Protein AF-A0A945H8B2-F1 (afdb_monomer_lite)

Secondary structure (DSSP, 8-state):
--TTS--PPPSSHHHHHHHHGGGG-HHHHHHHHH----TT-----PPTTSSHHHHHHHHHHHHHT--

Foldseek 3Di:
DPPPDDDDDDPDPVSVCVVCVVVDDPVVVVVVVPDDDDPPDDDDDDDPPPQSPPVVVVVVCVVVVRD

pLDDT: mean 89.89, std 13.0, range [40.38, 97.94]

Sequence (67 aa):
MNKTNAAKRAKSLAELREITKPLFSAEGYEKGLALKLRPTDVVITPFGKSGTTWTQQIVHTLRTRGD

Structure (mmCIF, N/CA/C/O backbone):
data_AF-A0A945H8B2-F1
#
_entry.id   AF-A0A945H8B2-F1
#
loop_
_atom_site.group_PDB
_atom_site.id
_atom_site.type_symbol
_atom_site.label_atom_id
_atom_site.label_alt_id
_atom_site.label_comp_id
_atom_site.label_asym_id
_atom_site.label_entity_id
_atom_site.label_seq_id
_atom_site.pdbx_PDB_ins_code
_atom_site.Cartn_x
_atom_site.Cartn_y
_atom_site.Cartn_z
_atom_site.occupancy
_atom_site.B_iso_or_equiv
_atom_site.auth_seq_id
_atom_site.auth_comp_id
_atom_site.auth_asym_id
_atom_site.auth_atom_id
_atom_site.pdbx_PDB_model_num
ATOM 1 N N . MET A 1 1 ? 15.964 -16.106 -1.991 1.00 45.31 1 MET A N 1
ATOM 2 C CA . MET A 1 1 ? 16.414 -14.830 -2.590 1.00 45.31 1 MET A CA 1
ATOM 3 C C . MET A 1 1 ? 17.930 -14.877 -2.679 1.00 45.31 1 MET A C 1
ATOM 5 O O . MET A 1 1 ? 18.573 -14.957 -1.638 1.00 45.31 1 MET A O 1
ATOM 9 N N . ASN A 1 2 ? 18.489 -14.977 -3.887 1.00 40.38 2 ASN A N 1
ATOM 10 C CA . ASN A 1 2 ? 19.934 -15.126 -4.072 1.00 40.38 2 ASN A CA 1
ATOM 11 C C . ASN A 1 2 ? 20.619 -13.824 -3.612 1.00 40.38 2 ASN A C 1
ATOM 13 O O . ASN A 1 2 ? 20.386 -12.769 -4.196 1.00 40.38 2 ASN A O 1
ATOM 17 N N . LYS A 1 3 ? 21.383 -13.878 -2.514 1.00 53.41 3 LYS A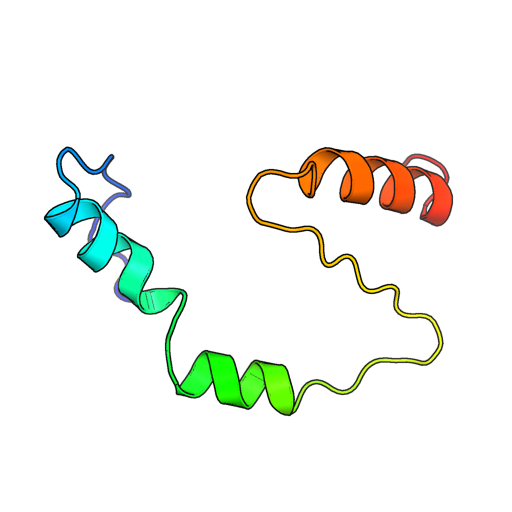 N 1
ATOM 18 C CA . LYS A 1 3 ? 21.968 -12.716 -1.809 1.00 53.41 3 LYS A CA 1
ATOM 19 C C . LYS A 1 3 ? 23.205 -12.116 -2.513 1.00 53.41 3 LYS A C 1
ATOM 21 O O . LYS A 1 3 ? 24.004 -11.451 -1.867 1.00 53.41 3 LYS A O 1
ATOM 26 N N . THR A 1 4 ? 23.409 -12.375 -3.803 1.00 51.91 4 THR A N 1
ATOM 27 C CA . THR A 1 4 ? 24.706 -12.163 -4.476 1.00 51.91 4 THR A CA 1
ATOM 28 C C . THR A 1 4 ? 24.812 -10.916 -5.348 1.00 51.91 4 THR A C 1
ATOM 30 O O . THR A 1 4 ? 25.925 -10.547 -5.703 1.00 51.91 4 THR A O 1
ATOM 33 N N . ASN A 1 5 ? 23.718 -10.213 -5.651 1.00 58.53 5 ASN A N 1
ATOM 34 C CA . ASN A 1 5 ? 23.798 -8.951 -6.391 1.00 58.53 5 ASN A CA 1
ATOM 35 C C . ASN A 1 5 ? 23.536 -7.779 -5.447 1.00 58.53 5 ASN A C 1
ATOM 37 O O . ASN A 1 5 ? 22.405 -7.565 -5.011 1.00 58.53 5 ASN A O 1
ATOM 41 N N . ALA A 1 6 ? 24.591 -7.022 -5.129 1.00 61.56 6 ALA A N 1
ATOM 42 C CA . ALA A 1 6 ? 24.466 -5.745 -4.437 1.00 61.56 6 ALA A CA 1
ATOM 43 C C . ALA A 1 6 ? 23.430 -4.874 -5.163 1.00 61.56 6 ALA A C 1
ATOM 45 O O . ALA A 1 6 ? 23.444 -4.792 -6.394 1.00 61.56 6 ALA A O 1
ATOM 46 N N . ALA A 1 7 ? 22.521 -4.247 -4.411 1.00 68.00 7 ALA A N 1
ATOM 47 C CA . ALA A 1 7 ? 21.487 -3.384 -4.969 1.00 68.00 7 ALA A CA 1
ATOM 48 C C . ALA A 1 7 ? 22.137 -2.268 -5.809 1.00 68.00 7 ALA A C 1
ATOM 50 O O . ALA A 1 7 ? 22.694 -1.309 -5.277 1.00 68.00 7 ALA A O 1
ATOM 51 N N . LYS A 1 8 ? 22.106 -2.414 -7.137 1.00 83.25 8 LYS A N 1
ATOM 52 C CA . LYS A 1 8 ? 22.689 -1.466 -8.089 1.00 83.25 8 LYS A CA 1
ATOM 53 C C . LYS A 1 8 ? 21.588 -0.565 -8.637 1.00 83.25 8 LYS A C 1
ATOM 55 O O . LYS A 1 8 ? 20.509 -1.030 -8.996 1.00 83.25 8 LYS A O 1
ATOM 60 N N . ARG A 1 9 ? 21.879 0.731 -8.760 1.00 90.06 9 ARG A N 1
ATOM 61 C CA . ARG A 1 9 ? 21.019 1.681 -9.478 1.00 90.06 9 ARG A CA 1
ATOM 62 C C . ARG A 1 9 ? 20.939 1.294 -10.959 1.00 90.06 9 ARG A C 1
ATOM 64 O O . ARG A 1 9 ? 21.973 1.248 -11.628 1.00 90.06 9 ARG A O 1
ATOM 71 N N . ALA A 1 10 ? 19.724 1.071 -11.459 1.00 93.56 10 ALA A N 1
ATOM 72 C CA . ALA A 1 10 ? 19.463 0.887 -12.884 1.00 93.56 10 ALA A CA 1
ATOM 73 C C . ALA A 1 10 ? 19.923 2.118 -13.682 1.00 93.56 10 ALA A C 1
ATOM 75 O O . ALA A 1 10 ? 19.644 3.253 -13.288 1.00 93.56 10 ALA A O 1
ATOM 76 N N . LYS A 1 11 ? 20.600 1.895 -14.809 1.00 95.62 11 LYS A N 1
ATOM 77 C CA . LYS A 1 11 ? 21.015 2.940 -15.761 1.00 95.62 11 LYS A CA 1
ATOM 78 C C . LYS A 1 11 ? 20.171 2.953 -17.038 1.00 95.62 11 LYS A C 1
ATOM 80 O O . LYS A 1 11 ? 20.356 3.821 -17.883 1.00 95.62 11 LYS A O 1
ATOM 85 N N . SER A 1 12 ? 19.248 2.005 -17.183 1.00 95.81 12 SER A N 1
ATOM 86 C CA . SER A 1 12 ? 18.330 1.910 -18.318 1.00 95.81 12 SER A CA 1
ATOM 87 C C . SER A 1 12 ? 16.975 1.340 -17.894 1.00 95.81 12 SER A C 1
ATOM 89 O O . SER A 1 12 ? 16.840 0.743 -16.823 1.00 95.81 12 SER A O 1
ATOM 91 N N . LEU A 1 13 ? 15.962 1.492 -18.753 1.00 94.12 13 LEU A N 1
ATOM 92 C CA . LEU A 1 13 ? 14.640 0.897 -18.530 1.00 94.12 13 LEU A CA 1
ATOM 93 C C . LEU A 1 13 ? 14.675 -0.636 -18.563 1.00 94.12 13 LEU A C 1
ATOM 95 O O . LEU A 1 13 ? 13.914 -1.274 -17.842 1.00 94.12 13 LEU A O 1
ATOM 99 N N . ALA A 1 14 ? 15.554 -1.227 -19.376 1.00 94.50 14 ALA A N 1
ATOM 100 C CA . ALA A 1 14 ? 15.735 -2.675 -19.423 1.00 94.50 14 ALA A CA 1
ATOM 101 C C . ALA A 1 14 ? 16.304 -3.200 -18.097 1.00 94.50 14 ALA A C 1
ATOM 103 O O . ALA A 1 14 ? 15.744 -4.125 -17.515 1.00 94.50 14 ALA A O 1
ATOM 104 N N . GLU A 1 15 ? 17.344 -2.545 -17.566 1.00 93.06 15 GLU A N 1
ATOM 105 C CA . GLU A 1 15 ? 17.894 -2.880 -16.247 1.00 93.06 15 GLU A CA 1
ATOM 106 C C . GLU A 1 15 ? 16.850 -2.697 -15.139 1.00 93.06 15 GLU A C 1
ATOM 108 O O . GLU A 1 15 ? 16.738 -3.544 -14.255 1.00 93.06 15 GLU A O 1
ATOM 113 N N . LEU A 1 16 ? 16.056 -1.619 -15.195 1.00 91.94 16 LEU A N 1
ATOM 114 C CA . LEU A 1 16 ? 14.999 -1.373 -14.217 1.00 91.94 16 LEU A CA 1
ATOM 115 C C . LEU A 1 16 ? 13.962 -2.500 -14.217 1.00 91.94 16 LEU A C 1
ATOM 117 O O . LEU A 1 16 ? 13.591 -2.958 -13.143 1.00 91.94 16 LEU A O 1
ATOM 121 N N . ARG A 1 17 ? 13.521 -2.958 -15.395 1.00 90.00 17 ARG A N 1
ATOM 122 C CA . ARG A 1 17 ? 12.557 -4.063 -15.531 1.00 90.00 17 ARG A CA 1
ATOM 123 C C . ARG A 1 17 ? 13.088 -5.366 -14.946 1.00 90.00 17 ARG A C 1
ATOM 125 O O . ARG A 1 17 ? 12.345 -6.049 -14.252 1.00 90.00 17 ARG A O 1
ATOM 132 N N . GLU A 1 18 ? 14.357 -5.694 -15.178 1.00 90.56 18 GLU A N 1
ATOM 133 C CA . GLU A 1 18 ? 14.963 -6.895 -14.589 1.00 90.56 18 GLU A CA 1
ATOM 134 C C . GLU A 1 18 ? 15.062 -6.793 -13.061 1.00 90.56 18 GLU A C 1
ATOM 136 O O . GLU A 1 18 ? 14.750 -7.751 -12.355 1.00 90.56 18 GLU A O 1
ATOM 141 N N . ILE A 1 19 ? 15.410 -5.613 -12.533 1.00 88.94 19 ILE A N 1
ATOM 142 C CA . ILE A 1 19 ? 15.472 -5.368 -11.085 1.00 88.94 19 ILE A CA 1
ATOM 143 C C . ILE A 1 19 ? 14.081 -5.439 -10.437 1.00 88.94 19 ILE A C 1
ATOM 145 O O . ILE A 1 19 ? 13.950 -5.969 -9.335 1.00 88.94 19 ILE A O 1
ATOM 149 N N . THR A 1 20 ? 13.040 -4.913 -11.088 1.00 89.31 20 THR A N 1
ATOM 150 C CA . THR A 1 20 ? 11.677 -4.866 -10.528 1.00 89.31 20 THR A CA 1
ATOM 151 C C . THR A 1 20 ? 10.848 -6.114 -10.808 1.00 89.31 20 THR A C 1
ATOM 153 O O . THR A 1 20 ? 9.793 -6.274 -10.200 1.00 89.31 20 THR A O 1
ATOM 156 N N . LYS A 1 21 ? 11.322 -7.032 -11.657 1.00 88.00 21 LYS A N 1
ATOM 157 C CA . LYS A 1 21 ? 10.648 -8.294 -12.002 1.00 88.00 21 LYS A CA 1
ATOM 158 C C . LYS A 1 21 ? 10.116 -9.082 -10.792 1.00 88.00 21 LYS A C 1
ATOM 160 O O . LYS A 1 21 ? 8.984 -9.558 -10.870 1.00 88.00 21 LYS A O 1
ATOM 165 N N . PRO A 1 22 ? 10.837 -9.193 -9.656 1.00 84.81 22 PRO A N 1
ATOM 166 C CA . PRO A 1 22 ? 10.326 -9.915 -8.490 1.00 84.81 22 PRO A CA 1
ATOM 167 C C . PRO A 1 22 ? 9.104 -9.266 -7.821 1.00 84.81 22 PRO A C 1
ATOM 169 O O . PRO A 1 22 ? 8.388 -9.956 -7.104 1.00 84.81 22 PRO A O 1
ATOM 172 N N . LEU A 1 23 ? 8.849 -7.967 -8.042 1.00 84.75 23 LEU A N 1
ATOM 173 C CA . LEU A 1 23 ? 7.697 -7.254 -7.470 1.00 84.75 23 LEU A CA 1
ATOM 174 C C . LEU A 1 23 ? 6.360 -7.682 -8.091 1.00 84.75 23 LEU A C 1
ATOM 176 O O . LEU A 1 23 ? 5.313 -7.445 -7.498 1.00 84.75 23 LEU A O 1
ATOM 180 N N . PHE A 1 24 ? 6.392 -8.303 -9.272 1.00 84.94 24 PHE A N 1
ATOM 181 C CA . PHE A 1 24 ? 5.208 -8.647 -10.060 1.00 84.94 24 PHE A CA 1
ATOM 182 C C . PHE A 1 24 ? 5.164 -10.147 -10.385 1.00 84.94 24 PHE A C 1
ATOM 184 O O . PHE A 1 24 ? 4.902 -10.540 -11.520 1.00 84.94 24 PHE A O 1
ATOM 191 N N . SER A 1 25 ? 5.468 -11.005 -9.407 1.00 90.12 25 SER A N 1
ATOM 192 C CA . SER A 1 25 ? 5.360 -12.455 -9.592 1.00 90.12 25 SER A CA 1
ATOM 193 C C . SER A 1 25 ? 3.902 -12.922 -9.521 1.00 90.12 25 SER A C 1
ATOM 195 O O . SER A 1 25 ? 3.118 -12.418 -8.716 1.00 90.12 25 SER A O 1
ATOM 197 N N . ALA A 1 26 ? 3.547 -13.931 -10.325 1.00 91.75 26 ALA A N 1
ATOM 198 C CA . ALA A 1 26 ? 2.226 -14.562 -10.262 1.00 91.75 26 ALA A CA 1
ATOM 199 C C . ALA A 1 26 ? 1.942 -15.127 -8.859 1.00 91.75 26 ALA A C 1
ATOM 201 O O . ALA A 1 26 ? 0.876 -14.904 -8.302 1.00 91.75 26 ALA A O 1
ATOM 202 N N . GLU A 1 27 ? 2.934 -15.767 -8.232 1.00 93.19 27 GLU A N 1
ATOM 203 C CA . GLU A 1 27 ? 2.822 -16.255 -6.852 1.00 93.19 27 GLU A CA 1
ATOM 204 C C . GLU A 1 27 ? 2.520 -15.123 -5.853 1.00 93.19 27 GLU A C 1
ATOM 206 O O . GLU A 1 27 ? 1.695 -15.287 -4.956 1.00 93.19 27 GLU A O 1
ATOM 211 N N . GLY A 1 28 ? 3.176 -13.965 -5.997 1.00 91.88 28 GLY A N 1
ATOM 212 C CA . GLY A 1 28 ? 2.927 -12.797 -5.153 1.00 91.88 28 GLY A CA 1
ATOM 213 C C .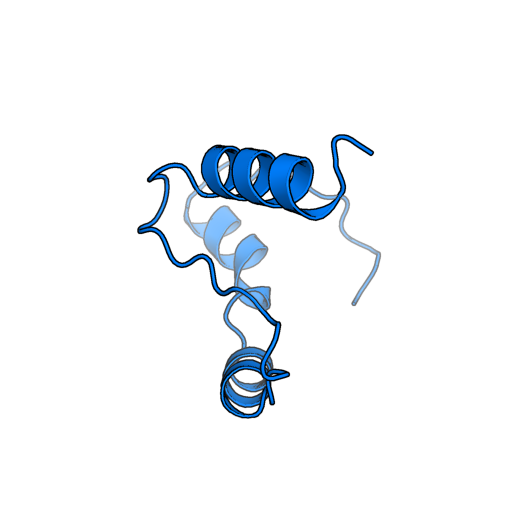 GLY A 1 28 ? 1.523 -12.228 -5.350 1.00 91.88 28 GLY A C 1
ATOM 214 O O . GLY A 1 28 ? 0.879 -11.843 -4.375 1.00 91.88 28 GLY A O 1
ATOM 215 N N . TYR A 1 29 ? 1.035 -12.233 -6.590 1.00 92.69 29 TYR A N 1
ATOM 216 C CA . TYR A 1 29 ? -0.324 -11.818 -6.924 1.00 92.69 29 TYR A CA 1
ATOM 217 C C . TYR A 1 29 ? -1.376 -12.725 -6.268 1.00 92.69 29 TYR A C 1
ATOM 219 O O . TYR A 1 29 ? -2.238 -12.227 -5.544 1.00 92.69 29 TYR A O 1
ATOM 227 N N . GLU A 1 30 ? -1.246 -14.048 -6.414 1.00 95.19 30 GLU A N 1
ATOM 228 C CA . GLU A 1 30 ? -2.152 -15.019 -5.783 1.00 95.19 30 GLU A CA 1
ATOM 229 C C . GLU A 1 30 ? -2.134 -14.914 -4.253 1.00 95.19 30 GLU A C 1
ATOM 231 O O . GLU A 1 30 ? -3.181 -14.914 -3.602 1.00 95.19 30 GLU A O 1
ATOM 236 N N . LYS A 1 31 ? -0.947 -14.735 -3.655 1.00 93.94 31 LYS A N 1
ATOM 237 C CA . LYS A 1 31 ? -0.816 -14.473 -2.213 1.00 93.94 31 LYS A CA 1
ATOM 238 C C . LYS A 1 31 ? -1.549 -13.201 -1.786 1.00 93.94 31 LYS A C 1
ATOM 240 O O . LYS A 1 31 ? -2.172 -13.193 -0.727 1.00 93.94 31 LYS A O 1
ATOM 245 N N . GLY A 1 32 ? -1.481 -12.143 -2.594 1.00 92.56 32 GLY A N 1
ATOM 246 C CA . GLY A 1 32 ? -2.204 -10.896 -2.353 1.00 92.56 32 GLY A CA 1
ATOM 247 C C . GLY A 1 32 ? -3.721 -11.084 -2.377 1.00 92.56 32 GLY A C 1
ATOM 248 O O . GLY A 1 32 ? -4.404 -10.597 -1.480 1.00 92.56 32 GLY A O 1
ATOM 249 N N . LEU A 1 33 ? -4.244 -11.837 -3.350 1.00 94.50 33 LEU A N 1
ATOM 250 C CA . LEU A 1 33 ? -5.677 -12.143 -3.454 1.00 94.50 33 LEU A CA 1
ATOM 251 C C . LEU A 1 33 ? -6.186 -13.041 -2.317 1.00 94.50 33 LEU A C 1
ATOM 253 O O . LEU A 1 33 ? -7.330 -12.911 -1.882 1.00 94.50 33 LEU A O 1
ATOM 257 N N . ALA A 1 34 ? -5.338 -13.938 -1.812 1.00 97.25 34 ALA A N 1
ATOM 258 C CA . ALA A 1 34 ? -5.668 -14.814 -0.693 1.00 97.25 34 ALA A CA 1
ATOM 259 C C . ALA A 1 34 ? -5.625 -14.117 0.683 1.00 97.25 34 ALA A C 1
ATOM 261 O O . ALA A 1 34 ? -6.081 -14.706 1.669 1.00 97.25 34 ALA A O 1
ATOM 262 N N . LEU A 1 35 ? -5.094 -12.888 0.777 1.00 96.12 35 LEU A N 1
ATOM 263 C CA . LEU A 1 35 ? -4.945 -12.161 2.038 1.00 96.12 35 LEU A CA 1
ATOM 264 C C . LEU A 1 35 ? -6.300 -11.990 2.743 1.00 96.12 35 LEU A C 1
ATOM 266 O O . LEU A 1 35 ? -7.253 -11.436 2.196 1.00 96.12 35 LEU A O 1
ATOM 270 N N . LYS A 1 36 ? -6.374 -12.436 4.000 1.00 97.50 36 LYS A N 1
ATOM 271 C CA . LYS A 1 36 ? -7.535 -12.224 4.872 1.00 97.50 36 LYS A CA 1
ATOM 272 C C . LYS A 1 36 ? -7.243 -11.084 5.839 1.00 97.50 36 LYS A C 1
ATOM 274 O O . LYS A 1 36 ? -6.361 -11.205 6.685 1.00 97.50 36 LYS A O 1
ATOM 279 N N . LEU A 1 37 ? -7.986 -9.989 5.701 1.00 97.19 37 LEU A N 1
ATOM 280 C CA . LEU A 1 37 ? -7.887 -8.834 6.589 1.00 97.19 37 LEU A CA 1
ATOM 281 C C . LEU A 1 37 ? -8.693 -9.055 7.869 1.00 97.19 37 LEU A C 1
ATOM 283 O O . LEU A 1 37 ? -9.725 -9.730 7.870 1.00 97.19 37 LEU A O 1
ATOM 287 N N . ARG A 1 38 ? -8.240 -8.438 8.956 1.00 97.88 38 ARG A N 1
ATOM 288 C CA . ARG A 1 38 ? -9.005 -8.314 10.196 1.00 97.88 38 ARG A CA 1
ATOM 289 C C . ARG A 1 38 ? -10.008 -7.162 10.060 1.00 97.88 38 ARG A C 1
ATOM 291 O O . ARG A 1 38 ? -9.727 -6.202 9.345 1.00 97.88 38 ARG A O 1
ATOM 298 N N . PRO A 1 39 ? -11.118 -7.169 10.819 1.0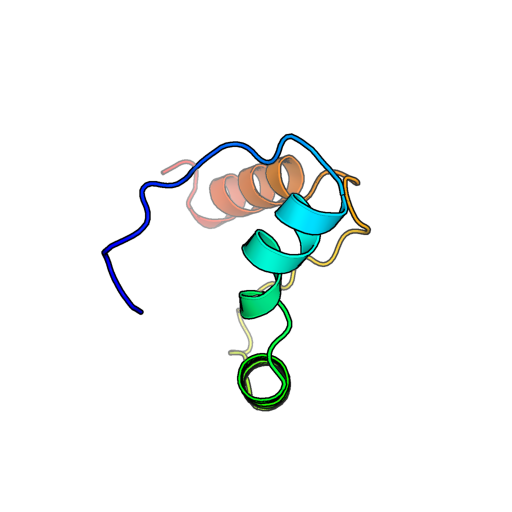0 97.94 39 PRO A N 1
ATOM 299 C CA . PRO A 1 39 ? -12.094 -6.072 10.797 1.00 97.94 39 PRO A CA 1
ATOM 300 C C . PRO A 1 39 ? -11.529 -4.688 11.160 1.00 97.94 39 PRO A C 1
ATOM 302 O O . PRO A 1 39 ? -12.172 -3.676 10.910 1.00 97.94 39 PRO A O 1
ATOM 305 N N . THR A 1 40 ? -10.351 -4.635 11.786 1.00 96.31 40 THR A N 1
ATOM 306 C CA . THR A 1 40 ? -9.695 -3.402 12.243 1.00 96.31 40 THR A CA 1
ATOM 307 C C . THR A 1 40 ? -8.516 -2.965 11.372 1.00 96.31 40 THR A C 1
ATOM 309 O O . THR A 1 40 ? -7.863 -1.974 11.710 1.00 96.31 40 THR A O 1
ATOM 312 N N . ASP A 1 41 ? -8.221 -3.688 10.288 1.00 96.56 41 ASP A N 1
ATOM 313 C CA . ASP A 1 41 ? -7.162 -3.310 9.354 1.00 96.56 41 ASP A CA 1
ATOM 314 C C . ASP A 1 41 ? -7.601 -2.135 8.464 1.00 96.56 41 ASP A C 1
ATOM 316 O O . ASP A 1 41 ? -8.775 -1.980 8.130 1.00 96.56 41 ASP A O 1
ATOM 320 N N . VAL A 1 42 ? -6.636 -1.301 8.068 1.00 95.31 42 VAL A N 1
ATOM 321 C CA . VAL A 1 42 ? -6.846 -0.140 7.191 1.00 95.31 42 VAL A CA 1
ATOM 322 C C . VAL A 1 42 ? -6.033 -0.329 5.915 1.00 95.31 42 VAL A C 1
ATOM 324 O O . VAL A 1 42 ? -4.834 -0.598 5.973 1.00 95.31 42 VAL A O 1
ATOM 327 N N . VAL A 1 43 ? -6.679 -0.163 4.760 1.00 96.00 43 VAL A N 1
ATOM 328 C CA . VAL A 1 43 ? -6.060 -0.318 3.436 1.00 96.00 43 VAL A CA 1
ATOM 329 C C . VAL A 1 43 ? -5.814 1.057 2.808 1.00 96.00 43 VAL A C 1
ATOM 331 O O . VAL A 1 43 ? -6.735 1.860 2.686 1.00 96.00 43 VAL A O 1
ATOM 334 N N . ILE A 1 44 ? -4.571 1.331 2.396 1.00 96.38 44 ILE A N 1
ATOM 335 C CA . ILE A 1 44 ? -4.153 2.591 1.755 1.00 96.38 44 ILE A CA 1
ATOM 336 C C . ILE A 1 44 ? -3.747 2.297 0.304 1.00 96.38 44 ILE A C 1
ATOM 338 O O . ILE A 1 44 ? -2.702 1.691 0.069 1.00 96.38 44 ILE A O 1
ATOM 342 N N . THR A 1 45 ? -4.557 2.729 -0.671 1.00 95.81 45 THR A N 1
ATOM 343 C CA . THR A 1 45 ? -4.403 2.390 -2.107 1.00 95.81 45 THR A CA 1
ATOM 344 C C . THR A 1 45 ? -4.404 3.621 -3.028 1.00 95.81 45 THR A C 1
ATOM 346 O O . THR A 1 45 ? -5.332 3.809 -3.818 1.00 95.81 45 THR A O 1
ATOM 349 N N . PRO A 1 46 ? -3.396 4.501 -2.948 1.00 94.88 46 PRO A N 1
ATOM 350 C CA . PRO A 1 46 ? -3.269 5.627 -3.866 1.00 94.88 46 PRO A CA 1
ATOM 351 C C . PRO A 1 46 ? -2.778 5.171 -5.244 1.00 94.88 46 PRO A C 1
ATOM 353 O O . PRO A 1 46 ? -2.115 4.140 -5.381 1.00 94.88 46 PRO A O 1
ATOM 356 N N . PHE A 1 47 ? -3.020 5.998 -6.262 1.00 96.44 47 PHE A N 1
ATOM 357 C CA . PHE A 1 47 ? -2.328 5.856 -7.540 1.00 96.44 47 PHE A CA 1
ATOM 358 C C . PHE A 1 47 ? -0.810 6.065 -7.374 1.00 96.44 47 PHE A C 1
ATOM 360 O O . PHE A 1 47 ? -0.328 6.663 -6.402 1.00 96.44 47 PHE A O 1
ATOM 367 N N . GLY A 1 48 ? -0.032 5.539 -8.325 1.00 93.88 48 GLY A N 1
ATOM 368 C CA . GLY A 1 48 ? 1.423 5.623 -8.305 1.00 93.88 48 GLY A CA 1
ATOM 369 C C . GLY A 1 48 ? 1.900 7.067 -8.151 1.00 93.88 48 GLY A C 1
ATOM 370 O O . GLY A 1 48 ? 1.543 7.934 -8.940 1.00 93.88 48 GLY A O 1
ATOM 371 N N . LYS A 1 49 ? 2.746 7.307 -7.139 1.00 93.44 49 LYS A N 1
ATOM 372 C CA . LYS A 1 49 ? 3.318 8.626 -6.803 1.00 93.44 49 LYS A CA 1
ATOM 373 C C . LYS A 1 49 ? 2.319 9.658 -6.257 1.00 93.44 49 LYS A C 1
ATOM 375 O O . LYS A 1 49 ? 2.719 10.793 -6.030 1.00 93.44 49 LYS A O 1
ATOM 380 N N . SER A 1 50 ? 1.094 9.262 -5.918 1.00 97.25 50 SER A N 1
ATOM 381 C CA . SER A 1 50 ? 0.062 10.146 -5.350 1.00 97.25 50 SER A CA 1
ATOM 382 C C . SER A 1 50 ? 0.082 10.231 -3.815 1.00 97.25 50 SER A C 1
ATOM 384 O O . SER A 1 50 ? -0.958 10.406 -3.193 1.00 97.25 50 SER A O 1
ATOM 386 N N . GLY A 1 51 ? 1.255 10.103 -3.184 1.00 96.56 51 GLY A N 1
ATOM 387 C CA . GLY A 1 51 ? 1.405 10.382 -1.748 1.00 96.56 51 GLY A CA 1
ATOM 388 C C . GLY A 1 51 ? 1.273 9.197 -0.784 1.00 96.56 51 GLY A C 1
ATOM 389 O O . GLY A 1 51 ? 1.034 9.430 0.396 1.00 96.56 51 GLY A O 1
ATOM 390 N N . THR A 1 52 ? 1.504 7.950 -1.223 1.00 97.19 52 THR A N 1
ATOM 391 C CA . THR A 1 52 ? 1.465 6.747 -0.357 1.00 97.19 52 THR A CA 1
ATOM 392 C C . THR A 1 52 ? 2.204 6.935 0.964 1.00 97.19 52 THR A C 1
ATOM 394 O O . THR A 1 52 ? 1.653 6.651 2.021 1.00 97.19 52 THR A O 1
ATOM 397 N N . THR A 1 53 ? 3.427 7.467 0.909 1.00 97.44 53 THR A N 1
ATOM 398 C CA . THR A 1 53 ? 4.266 7.673 2.092 1.00 97.44 53 THR A CA 1
ATOM 399 C C . THR A 1 53 ? 3.649 8.670 3.066 1.00 97.44 53 THR A C 1
ATOM 401 O O . THR A 1 53 ? 3.613 8.405 4.261 1.00 97.44 53 THR A O 1
ATOM 404 N N . TRP A 1 54 ? 3.133 9.798 2.575 1.00 97.94 54 TRP A N 1
ATOM 405 C CA . TRP A 1 54 ? 2.583 10.826 3.455 1.00 97.94 54 TRP A CA 1
ATOM 406 C C . TRP A 1 54 ? 1.301 10.345 4.135 1.00 97.94 54 TRP A C 1
ATOM 408 O O . TRP A 1 54 ? 1.177 10.447 5.353 1.00 97.94 54 TRP A O 1
ATOM 418 N N . THR A 1 55 ? 0.395 9.726 3.374 1.00 97.88 55 THR A N 1
ATOM 419 C CA . THR A 1 55 ? -0.835 9.144 3.922 1.00 97.88 55 THR A CA 1
ATOM 420 C C . THR A 1 55 ? -0.535 8.046 4.939 1.00 97.88 55 THR A C 1
ATOM 422 O O . THR A 1 55 ? -1.150 8.026 6.001 1.00 97.88 55 THR A O 1
ATOM 425 N N . GLN A 1 56 ? 0.430 7.162 4.658 1.00 97.56 56 GLN A N 1
ATOM 426 C CA . GLN A 1 56 ? 0.845 6.125 5.606 1.00 97.56 56 GLN A CA 1
ATOM 427 C C . GLN A 1 56 ? 1.353 6.719 6.920 1.00 97.56 56 GLN A C 1
ATOM 429 O O . GLN A 1 56 ? 0.943 6.249 7.975 1.00 97.56 56 GLN A O 1
ATOM 434 N N . GLN A 1 57 ? 2.189 7.759 6.872 1.00 97.69 57 GLN A N 1
ATOM 435 C CA . GLN A 1 57 ? 2.706 8.398 8.086 1.00 97.69 57 GLN A CA 1
ATOM 436 C C . GLN A 1 57 ? 1.599 9.085 8.895 1.00 97.69 57 GLN A C 1
ATOM 438 O O . GLN A 1 57 ? 1.526 8.884 10.101 1.00 97.69 57 GLN A O 1
ATOM 443 N N . ILE A 1 58 ? 0.682 9.811 8.243 1.00 97.38 58 ILE A N 1
ATOM 444 C CA . ILE A 1 58 ? -0.469 10.427 8.926 1.00 97.38 58 ILE A CA 1
ATOM 445 C C . ILE A 1 58 ? -1.308 9.361 9.643 1.00 97.38 58 ILE A C 1
ATOM 447 O O . ILE A 1 58 ? -1.616 9.502 10.826 1.00 97.38 58 ILE A O 1
ATOM 451 N N . VAL A 1 59 ? -1.673 8.283 8.940 1.00 97.25 59 VAL A N 1
ATOM 452 C CA . VAL A 1 59 ? -2.495 7.204 9.509 1.00 97.25 59 VAL A CA 1
ATOM 453 C C . VAL A 1 59 ? -1.764 6.498 10.649 1.00 97.25 59 VAL A C 1
ATOM 455 O O . VAL A 1 59 ? -2.380 6.235 11.680 1.00 97.25 59 VAL A O 1
ATOM 458 N N . HIS A 1 60 ? -0.467 6.222 10.485 1.00 96.56 60 HIS A N 1
ATOM 459 C CA . HIS A 1 60 ? 0.372 5.602 11.512 1.00 96.56 60 HIS A CA 1
ATOM 460 C C . HIS A 1 60 ? 0.370 6.432 12.796 1.00 96.56 60 HIS A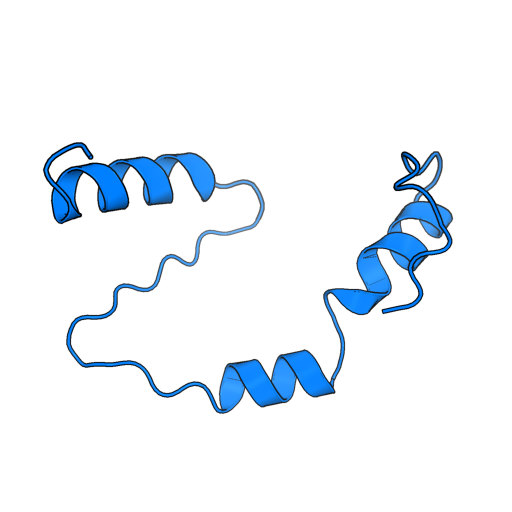 C 1
ATOM 462 O O . HIS A 1 60 ? -0.109 5.952 13.819 1.00 96.56 60 HIS A O 1
ATOM 468 N N . THR A 1 61 ? 0.760 7.709 12.723 1.00 97.62 61 THR A N 1
ATOM 469 C CA . THR A 1 61 ? 0.800 8.612 13.883 1.00 97.62 61 THR A CA 1
ATOM 470 C C . THR A 1 61 ? -0.556 8.727 14.581 1.00 97.62 61 THR A C 1
ATOM 472 O O . THR A 1 61 ? -0.622 8.671 15.808 1.00 97.62 61 THR A O 1
ATOM 475 N N . LEU A 1 62 ? -1.659 8.840 13.829 1.00 96.62 62 LEU A N 1
ATOM 476 C CA . LEU A 1 62 ? -3.007 8.882 14.413 1.00 96.62 62 LEU A CA 1
ATOM 477 C C . LEU A 1 62 ? -3.376 7.573 15.125 1.00 96.62 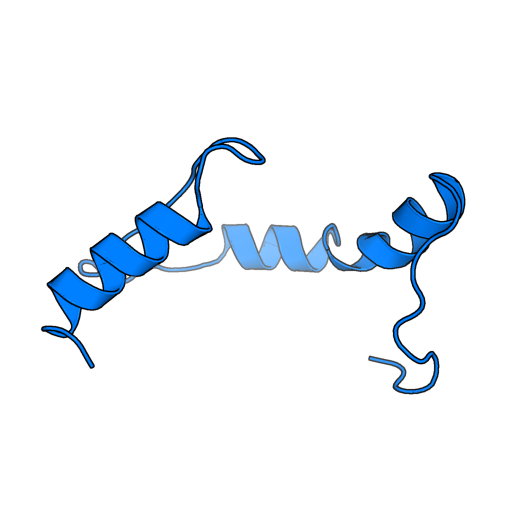62 LEU A C 1
ATOM 479 O O . LEU A 1 62 ? -4.059 7.596 16.150 1.00 96.62 62 LEU A O 1
ATOM 483 N N . ARG A 1 63 ? -2.943 6.428 14.590 1.00 95.31 63 ARG A N 1
ATOM 484 C CA . ARG A 1 63 ? -3.266 5.105 15.132 1.00 95.31 63 ARG A CA 1
ATOM 485 C C . ARG A 1 63 ? -2.425 4.752 16.356 1.00 95.31 63 ARG A C 1
ATOM 487 O O . ARG A 1 63 ? -2.956 4.127 17.273 1.00 95.31 63 ARG A O 1
ATOM 494 N N . THR A 1 64 ? -1.152 5.136 16.368 1.00 96.00 64 THR A N 1
ATOM 495 C CA . THR A 1 64 ? -0.197 4.803 17.436 1.00 96.00 64 THR A CA 1
ATOM 496 C 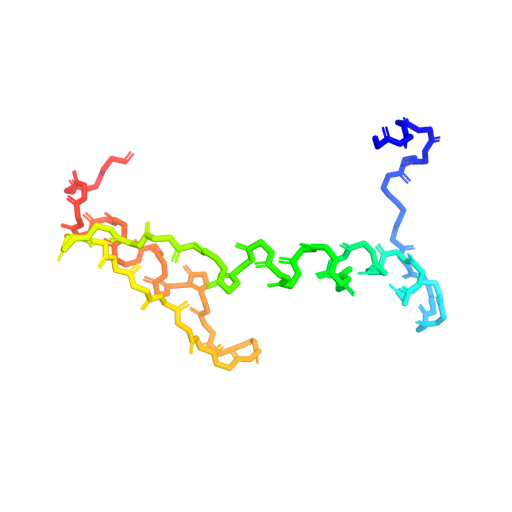C . THR A 1 64 ? -0.055 5.892 18.490 1.00 96.00 64 THR A C 1
ATOM 498 O O . THR A 1 64 ? 0.483 5.632 19.560 1.00 96.00 64 THR A O 1
ATOM 501 N N . ARG A 1 65 ? -0.619 7.082 18.238 1.00 95.50 65 ARG A N 1
ATOM 502 C CA . ARG A 1 65 ? -0.445 8.295 19.053 1.00 95.50 65 ARG A CA 1
ATOM 503 C C . ARG A 1 65 ? 0.990 8.839 19.030 1.00 95.50 65 ARG A C 1
ATOM 505 O O . ARG A 1 65 ? 1.410 9.475 19.991 1.00 95.50 65 ARG A O 1
ATOM 512 N N . GLY A 1 66 ? 1.689 8.647 17.911 1.00 92.06 66 GLY A N 1
ATOM 513 C CA . GLY A 1 66 ? 3.008 9.232 17.659 1.00 92.06 66 GLY A CA 1
ATOM 514 C C . GLY A 1 66 ? 4.186 8.435 18.207 1.00 92.06 66 GLY A C 1
ATOM 515 O O . GLY A 1 66 ? 5.146 9.053 18.658 1.00 92.06 66 GLY A O 1
ATOM 516 N N . ASP A 1 67 ? 4.096 7.102 18.179 1.00 91.69 67 ASP A N 1
ATOM 517 C CA . ASP A 1 67 ? 5.275 6.234 18.346 1.00 91.69 67 ASP A CA 1
ATOM 518 C C . ASP A 1 67 ? 6.281 6.370 17.184 1.00 91.69 67 ASP A C 1
ATOM 520 O O . ASP A 1 67 ? 7.481 6.128 17.446 1.00 91.69 67 ASP A O 1
#

Radius of gyration: 16.51 Å; chains: 1; bounding box: 37×27×38 Å